Protein AF-K1RAE2-F1 (afdb_monomer)

Mean predicted aligned error: 3.93 Å

Sequence (98 aa):
MNATASLFSNAKANASREDIAMGLIWMVLQSIGSATILSSLESGIKDFVLIGNLTLLPQCREVFPAMEKLYGVRFRIPKYSEFCTAIGAALDYKRQAK

Solvent-accessible surface area (backbone atoms only — not comparable to full-atom values): 6041 Å² total; per-residue (Å²): 134,94,70,90,88,58,87,70,76,83,68,53,98,82,60,53,71,66,57,52,54,50,50,52,52,49,48,53,53,5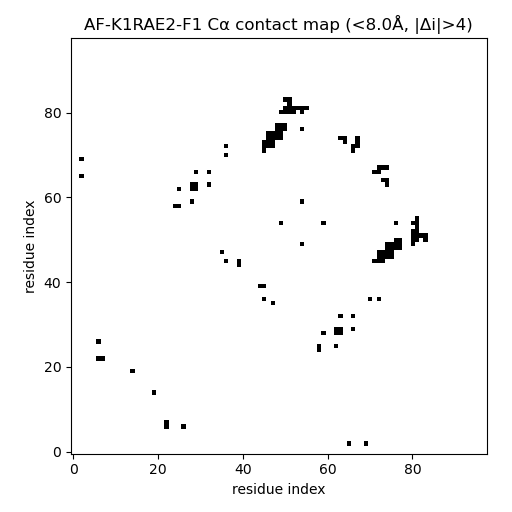2,50,53,53,50,52,56,54,61,73,29,60,96,66,81,62,45,77,42,80,50,59,34,66,74,65,71,43,74,62,52,76,55,54,49,59,54,48,22,69,73,71,74,38,42,80,40,72,56,88,65,25,58,44,48,67,60,54,49,53,55,52,51,53,59,58,72,77,104

Radius of gyration: 17.02 Å; Cα contacts (8 Å, |Δi|>4): 69; chains: 1; bounding box: 43×34×46 Å

Structure (mmCIF, N/CA/C/O backbone):
data_AF-K1RAE2-F1
#
_entry.id   AF-K1RAE2-F1
#
loop_
_atom_site.group_PDB
_atom_site.id
_atom_site.type_symbol
_atom_site.label_atom_id
_atom_site.label_alt_id
_atom_site.label_comp_id
_atom_site.label_asym_id
_atom_site.label_entity_id
_atom_site.label_seq_id
_atom_site.pdbx_PDB_ins_code
_atom_site.Cartn_x
_atom_site.Cartn_y
_atom_site.Cartn_z
_atom_site.occupancy
_atom_site.B_iso_or_equiv
_atom_site.auth_seq_id
_atom_site.auth_comp_id
_atom_site.auth_asym_id
_atom_site.auth_atom_id
_atom_site.pdbx_PDB_model_num
ATOM 1 N N . MET A 1 1 ? 9.087 -18.511 -8.053 1.00 54.50 1 MET A N 1
ATOM 2 C CA . MET A 1 1 ? 8.667 -17.313 -7.292 1.00 54.50 1 MET A CA 1
ATOM 3 C C . MET A 1 1 ? 9.289 -16.127 -8.013 1.00 54.50 1 MET A C 1
ATOM 5 O O . MET A 1 1 ? 10.495 -16.158 -8.193 1.00 54.50 1 MET A O 1
ATOM 9 N N . ASN A 1 2 ? 8.495 -15.169 -8.501 1.00 80.94 2 ASN A N 1
ATOM 10 C CA . ASN A 1 2 ? 9.002 -14.000 -9.232 1.00 80.94 2 ASN A CA 1
ATOM 11 C C . ASN A 1 2 ? 8.919 -12.788 -8.300 1.00 80.94 2 ASN A C 1
ATOM 13 O O . ASN A 1 2 ? 7.844 -12.217 -8.146 1.00 80.94 2 ASN A O 1
ATOM 17 N N . ALA A 1 3 ? 10.023 -12.457 -7.633 1.00 84.81 3 ALA A N 1
ATOM 18 C CA . ALA A 1 3 ? 10.133 -11.296 -6.753 1.00 84.81 3 ALA A CA 1
ATOM 19 C C . ALA A 1 3 ? 11.126 -10.290 -7.349 1.00 84.81 3 ALA A C 1
ATOM 21 O O . ALA A 1 3 ? 12.113 -10.683 -7.974 1.00 84.81 3 ALA A O 1
ATOM 22 N N . THR A 1 4 ? 10.868 -8.994 -7.167 1.00 88.94 4 THR A N 1
ATOM 23 C CA . THR A 1 4 ? 11.802 -7.946 -7.589 1.00 88.94 4 THR A CA 1
ATOM 24 C C . THR A 1 4 ? 13.048 -7.998 -6.710 1.00 88.94 4 THR A C 1
ATOM 26 O O . THR A 1 4 ? 12.971 -7.731 -5.518 1.00 88.94 4 THR A O 1
ATOM 29 N N . ALA A 1 5 ? 14.200 -8.324 -7.299 1.00 89.81 5 ALA A N 1
ATOM 30 C CA . ALA A 1 5 ? 15.479 -8.282 -6.588 1.00 89.81 5 ALA A CA 1
ATOM 31 C C . ALA A 1 5 ? 16.017 -6.848 -6.450 1.00 89.81 5 ALA A C 1
ATOM 33 O O . ALA A 1 5 ? 16.576 -6.487 -5.421 1.00 89.81 5 ALA A O 1
ATOM 34 N N . SER A 1 6 ? 15.846 -6.025 -7.490 1.00 90.81 6 SER A N 1
ATOM 35 C CA . SER A 1 6 ? 16.240 -4.616 -7.489 1.00 90.81 6 SER A CA 1
ATOM 36 C C . SER A 1 6 ? 15.387 -3.817 -8.477 1.00 90.81 6 SER A C 1
ATOM 38 O O . SER A 1 6 ? 15.226 -4.200 -9.642 1.00 90.81 6 SER A O 1
ATOM 40 N N . LEU A 1 7 ? 14.803 -2.718 -7.997 1.00 92.19 7 LEU A N 1
ATOM 41 C CA . LEU A 1 7 ? 13.994 -1.804 -8.800 1.00 92.19 7 LEU A CA 1
ATOM 42 C C . LEU A 1 7 ? 14.897 -1.077 -9.805 1.00 92.19 7 LEU A C 1
ATOM 44 O O . LEU A 1 7 ? 15.981 -0.627 -9.454 1.00 92.19 7 LEU A O 1
ATOM 48 N N . PHE A 1 8 ? 14.458 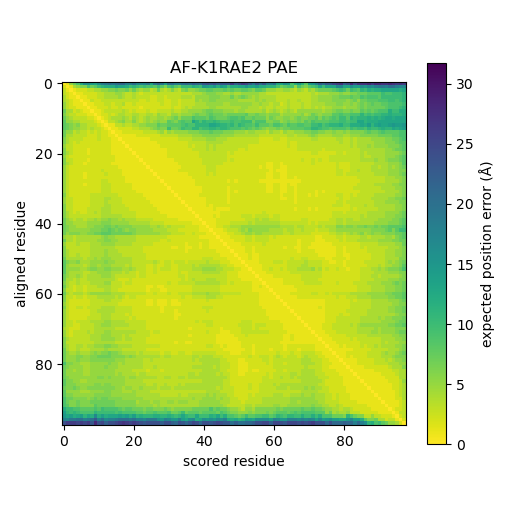-0.988 -11.063 1.00 93.06 8 PHE A N 1
ATOM 49 C CA . PHE A 1 8 ? 15.219 -0.403 -12.180 1.00 93.06 8 PHE A CA 1
ATOM 50 C C . PHE A 1 8 ? 16.555 -1.083 -12.534 1.00 93.06 8 PHE A C 1
ATOM 52 O O . PHE A 1 8 ? 17.254 -0.606 -13.422 1.00 93.06 8 PHE A O 1
ATOM 59 N N . SER A 1 9 ? 16.897 -2.240 -11.957 1.00 92.00 9 SER A N 1
ATOM 60 C CA . SER A 1 9 ? 18.171 -2.917 -12.266 1.00 92.00 9 SER A CA 1
ATOM 61 C C . SER A 1 9 ? 18.315 -3.379 -13.721 1.00 92.00 9 SER A C 1
ATOM 63 O O . SER A 1 9 ? 19.428 -3.640 -14.165 1.00 92.00 9 SER A O 1
ATOM 65 N N . ASN A 1 10 ? 17.204 -3.506 -14.451 1.00 90.50 10 ASN A N 1
ATOM 66 C CA . ASN A 1 10 ? 17.178 -3.829 -15.880 1.00 90.50 10 ASN A CA 1
ATOM 67 C C . ASN A 1 10 ? 16.669 -2.646 -16.729 1.00 90.50 10 ASN A C 1
ATOM 69 O O . ASN A 1 10 ? 16.195 -2.834 -17.849 1.00 90.50 10 ASN A O 1
ATOM 73 N N . ALA A 1 11 ? 16.704 -1.426 -16.186 1.00 90.31 11 ALA A N 1
ATOM 74 C CA . ALA A 1 11 ? 16.340 -0.234 -16.935 1.00 90.31 11 ALA A CA 1
ATOM 75 C C . ALA A 1 11 ? 17.394 0.025 -18.018 1.00 90.31 11 ALA A C 1
ATOM 77 O O . ALA A 1 11 ? 18.585 0.147 -17.736 1.00 90.31 11 ALA A O 1
ATOM 78 N N . LYS A 1 12 ? 16.949 0.095 -19.273 1.00 91.50 12 LYS A N 1
ATOM 79 C CA . LYS A 1 12 ? 17.801 0.400 -20.425 1.00 91.50 12 LYS A CA 1
ATOM 80 C C . LYS A 1 12 ? 17.622 1.858 -20.829 1.00 91.50 12 LYS A C 1
ATOM 82 O O . LYS A 1 12 ? 16.554 2.430 -20.630 1.00 91.50 12 LYS A O 1
ATOM 87 N N . ALA A 1 13 ? 18.637 2.435 -21.472 1.00 89.94 13 ALA A N 1
ATOM 88 C CA . ALA A 1 13 ? 18.582 3.814 -21.970 1.00 89.94 13 ALA A CA 1
ATOM 89 C C . ALA A 1 13 ? 17.442 4.058 -22.981 1.00 89.94 13 ALA A C 1
ATOM 91 O O . ALA A 1 13 ? 17.020 5.192 -23.169 1.00 89.94 13 ALA A O 1
ATOM 92 N N . ASN A 1 14 ? 16.938 2.998 -23.620 1.00 93.62 14 ASN A N 1
ATOM 93 C CA . ASN A 1 14 ? 15.835 3.038 -24.576 1.00 93.62 14 ASN A CA 1
ATOM 94 C C . ASN A 1 14 ? 14.489 2.565 -23.992 1.00 93.62 14 ASN A C 1
ATOM 96 O O . ASN A 1 14 ? 13.598 2.214 -24.764 1.00 93.62 14 ASN A O 1
ATOM 100 N N . ALA A 1 15 ? 14.344 2.500 -22.663 1.00 94.75 15 ALA A N 1
ATOM 101 C CA . ALA A 1 15 ? 13.069 2.163 -22.033 1.00 94.75 15 ALA A CA 1
ATOM 102 C C . ALA A 1 15 ? 11.977 3.165 -22.443 1.00 94.75 15 ALA A C 1
ATOM 104 O O . ALA A 1 15 ? 12.226 4.371 -22.529 1.00 94.75 15 ALA A O 1
ATOM 105 N N . SER A 1 16 ? 10.767 2.662 -22.696 1.00 96.31 16 SER A N 1
ATOM 106 C CA . SER A 1 16 ? 9.631 3.522 -23.022 1.00 96.31 16 SER A CA 1
ATOM 107 C C . SER A 1 16 ? 9.240 4.377 -21.811 1.00 96.31 16 SER A C 1
ATOM 109 O O . SER A 1 16 ? 9.548 4.047 -20.660 1.00 96.31 16 SER A O 1
ATOM 111 N N . ARG A 1 17 ? 8.546 5.496 -22.042 1.00 96.75 17 ARG A N 1
ATOM 112 C CA . ARG A 1 17 ? 8.090 6.353 -20.932 1.00 96.75 17 ARG A CA 1
ATOM 113 C C . ARG A 1 17 ? 7.063 5.628 -20.069 1.00 96.75 17 ARG A C 1
ATOM 115 O O . ARG A 1 17 ? 7.016 5.842 -18.863 1.00 96.75 17 ARG A O 1
ATOM 122 N N . GLU A 1 18 ? 6.270 4.773 -20.697 1.00 96.31 18 GLU A N 1
ATOM 123 C CA . GLU A 1 18 ? 5.257 3.931 -20.087 1.00 96.31 18 GLU A CA 1
ATOM 124 C C . GLU A 1 18 ? 5.908 2.921 -19.129 1.00 96.31 18 GLU A C 1
ATOM 126 O O . GLU A 1 18 ? 5.481 2.815 -17.978 1.00 96.31 18 GLU A O 1
ATOM 131 N N . ASP A 1 19 ? 7.004 2.274 -19.546 1.00 95.19 19 ASP A N 1
ATOM 132 C CA . ASP A 1 19 ? 7.778 1.361 -18.692 1.00 95.19 19 ASP A CA 1
ATOM 133 C C . ASP A 1 19 ? 8.424 2.092 -17.510 1.00 95.19 19 ASP A C 1
ATOM 135 O O . ASP A 1 19 ? 8.404 1.600 -16.380 1.00 95.19 19 ASP A O 1
ATOM 139 N N . ILE A 1 20 ? 8.974 3.289 -17.745 1.00 95.50 20 ILE A N 1
ATOM 140 C CA . ILE A 1 20 ? 9.583 4.107 -16.687 1.00 95.50 20 ILE A CA 1
ATOM 141 C C . ILE A 1 20 ? 8.522 4.532 -15.666 1.00 95.50 20 ILE A C 1
ATOM 143 O O . ILE A 1 20 ? 8.728 4.366 -14.463 1.00 95.50 20 ILE A O 1
ATOM 147 N N . ALA A 1 21 ? 7.377 5.047 -16.125 1.00 96.00 21 ALA A N 1
ATOM 148 C CA . ALA A 1 21 ? 6.277 5.460 -15.257 1.00 96.00 21 ALA A CA 1
ATOM 149 C C . ALA A 1 21 ? 5.761 4.286 -14.416 1.00 96.00 21 ALA A C 1
ATOM 151 O O . ALA A 1 21 ? 5.558 4.416 -13.208 1.00 96.00 21 ALA A O 1
ATOM 152 N N . MET A 1 22 ? 5.617 3.119 -15.040 1.00 95.12 22 MET A N 1
ATOM 153 C CA . MET A 1 22 ? 5.213 1.898 -14.363 1.00 95.12 22 MET A CA 1
ATOM 154 C C . MET A 1 22 ? 6.248 1.454 -13.317 1.00 95.12 22 MET A C 1
ATOM 156 O O . MET A 1 22 ? 5.886 1.134 -12.185 1.00 95.12 22 MET A O 1
ATOM 160 N N . GLY A 1 23 ? 7.541 1.519 -13.649 1.00 95.12 23 GLY A N 1
ATOM 161 C CA . GLY A 1 23 ? 8.633 1.266 -12.709 1.00 95.12 23 GLY A CA 1
ATOM 162 C C . GLY A 1 23 ? 8.613 2.204 -11.497 1.00 95.12 23 GLY A C 1
ATOM 163 O O . GLY A 1 23 ? 8.822 1.753 -10.371 1.00 95.12 23 GLY A O 1
ATOM 164 N N . LEU A 1 24 ? 8.300 3.490 -11.698 1.00 96.06 24 LEU A N 1
ATOM 165 C CA . LEU A 1 24 ? 8.196 4.472 -10.612 1.00 96.06 24 LEU A CA 1
ATOM 166 C C . LEU A 1 24 ? 7.023 4.153 -9.680 1.00 96.06 24 LEU A C 1
ATOM 168 O O . LEU A 1 24 ? 7.188 4.174 -8.460 1.00 96.06 24 LEU A O 1
ATOM 172 N N . ILE A 1 25 ? 5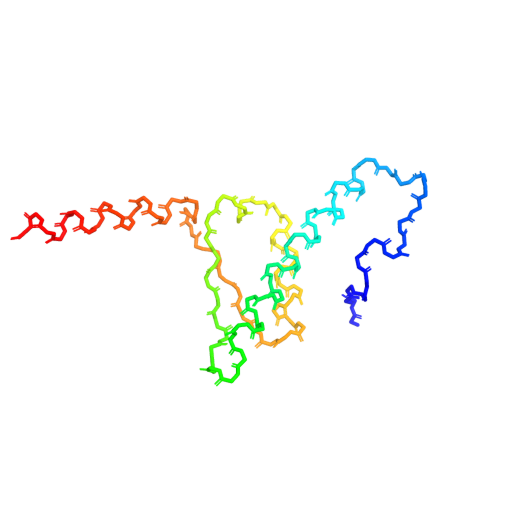.859 3.809 -10.239 1.00 96.12 25 ILE A N 1
ATOM 173 C CA . ILE A 1 25 ? 4.693 3.394 -9.448 1.00 96.12 25 ILE A CA 1
ATOM 174 C C . ILE A 1 25 ? 5.031 2.138 -8.635 1.00 96.12 25 ILE A C 1
ATOM 176 O O . ILE A 1 25 ? 4.786 2.105 -7.428 1.00 96.12 25 ILE A O 1
ATOM 180 N N . TRP A 1 26 ? 5.656 1.133 -9.259 1.00 95.62 26 TRP A N 1
ATOM 181 C CA . TRP A 1 26 ? 6.089 -0.081 -8.561 1.00 95.62 26 TRP A CA 1
ATOM 182 C C . TRP A 1 26 ? 7.068 0.218 -7.429 1.00 95.62 26 TRP A C 1
ATOM 184 O O . TRP A 1 26 ? 6.927 -0.342 -6.344 1.00 95.62 26 TRP A O 1
ATOM 194 N N . MET A 1 27 ? 8.033 1.110 -7.663 1.00 96.12 27 MET A N 1
ATOM 195 C CA . MET A 1 27 ? 9.009 1.518 -6.656 1.00 96.12 27 MET A CA 1
ATOM 196 C C . MET A 1 27 ? 8.330 2.145 -5.440 1.00 96.12 27 MET A C 1
ATOM 198 O O . MET A 1 27 ? 8.635 1.762 -4.311 1.00 96.12 27 MET A O 1
ATOM 202 N N . VAL A 1 28 ? 7.385 3.064 -5.649 1.00 97.00 28 VAL A N 1
ATOM 203 C CA . VAL A 1 28 ? 6.651 3.711 -4.553 1.00 97.00 28 VAL A CA 1
ATOM 204 C C . VAL A 1 28 ? 5.832 2.686 -3.768 1.00 97.00 28 VAL A C 1
ATOM 206 O O . VAL A 1 28 ? 5.951 2.615 -2.545 1.00 97.00 28 VAL A O 1
ATOM 209 N N . LEU A 1 29 ? 5.047 1.849 -4.453 1.00 96.75 29 LEU A N 1
ATOM 210 C CA . LEU A 1 29 ? 4.187 0.860 -3.796 1.00 96.75 29 LEU A CA 1
ATOM 211 C C . LEU A 1 29 ? 4.996 -0.198 -3.024 1.00 96.75 29 LEU A C 1
ATOM 213 O O . LEU A 1 29 ? 4.665 -0.487 -1.872 1.00 96.75 29 LEU A O 1
ATOM 217 N N . GLN A 1 30 ? 6.081 -0.727 -3.605 1.00 95.81 30 GLN A N 1
ATOM 218 C CA . GLN A 1 30 ? 6.953 -1.692 -2.921 1.00 95.81 30 GLN A CA 1
ATOM 219 C C . GLN A 1 30 ? 7.676 -1.067 -1.724 1.00 95.81 30 GLN A C 1
ATOM 221 O O . GLN A 1 30 ? 7.822 -1.723 -0.692 1.00 95.81 30 GLN A O 1
ATOM 226 N N . SER A 1 31 ? 8.087 0.200 -1.823 1.00 96.50 31 SER A N 1
ATOM 227 C CA . SER A 1 31 ? 8.719 0.910 -0.705 1.00 96.50 31 SER A CA 1
ATOM 228 C C . SER A 1 31 ? 7.745 1.084 0.464 1.00 96.50 31 SER A C 1
ATOM 230 O O . SER A 1 31 ? 8.098 0.782 1.603 1.00 96.50 31 SER A O 1
ATOM 232 N N . ILE A 1 32 ? 6.497 1.486 0.189 1.00 96.81 32 ILE A N 1
ATOM 233 C CA . ILE A 1 32 ? 5.443 1.625 1.208 1.00 96.81 32 ILE A CA 1
ATOM 234 C C . ILE A 1 32 ? 5.141 0.280 1.872 1.00 96.81 32 ILE A C 1
ATOM 236 O O . ILE A 1 32 ? 5.098 0.197 3.101 1.00 96.81 32 ILE A O 1
ATOM 240 N N . GLY A 1 33 ? 4.944 -0.775 1.075 1.00 95.94 33 GLY A N 1
ATOM 241 C CA . GLY A 1 33 ? 4.663 -2.109 1.601 1.00 95.94 33 GLY A CA 1
ATOM 242 C C . GLY A 1 33 ? 5.807 -2.633 2.471 1.00 95.94 33 GLY A C 1
ATOM 243 O O . GLY A 1 33 ? 5.563 -3.133 3.565 1.00 95.94 33 GLY A O 1
ATOM 244 N N . SER A 1 34 ? 7.056 -2.446 2.034 1.00 95.75 34 SER A N 1
ATOM 245 C CA . SER A 1 34 ? 8.236 -2.920 2.766 1.00 95.75 34 SER A CA 1
ATOM 246 C C . SER A 1 34 ? 8.412 -2.163 4.078 1.00 95.75 34 SER A C 1
ATOM 248 O O . SER A 1 34 ? 8.625 -2.786 5.113 1.00 95.75 34 SER A O 1
ATOM 250 N N . ALA A 1 35 ? 8.258 -0.835 4.061 1.00 97.19 35 ALA A N 1
ATOM 251 C CA . ALA A 1 35 ? 8.330 -0.012 5.267 1.00 97.19 35 ALA A CA 1
ATOM 252 C C . ALA A 1 35 ? 7.231 -0.373 6.280 1.00 97.19 35 ALA A C 1
ATOM 254 O O . ALA A 1 35 ? 7.485 -0.406 7.480 1.00 97.19 35 ALA A O 1
ATOM 255 N N . THR A 1 36 ? 6.027 -0.683 5.791 1.00 96.38 36 THR A N 1
ATOM 256 C CA . THR A 1 36 ? 4.876 -1.078 6.618 1.00 96.38 36 THR A CA 1
ATOM 257 C C . THR A 1 36 ? 5.078 -2.446 7.274 1.00 96.38 36 THR A C 1
ATOM 259 O O . THR A 1 36 ? 4.765 -2.623 8.445 1.00 96.38 36 THR A O 1
ATOM 262 N N . ILE A 1 37 ? 5.623 -3.418 6.540 1.00 96.31 37 ILE A N 1
ATOM 263 C CA . ILE A 1 37 ? 5.957 -4.740 7.094 1.00 96.31 37 ILE A CA 1
ATOM 264 C C . ILE A 1 37 ? 7.101 -4.615 8.101 1.00 96.31 37 ILE A C 1
ATOM 266 O O . ILE A 1 37 ? 7.059 -5.213 9.173 1.00 96.31 37 ILE A O 1
ATOM 270 N N . LEU A 1 38 ? 8.114 -3.811 7.771 1.00 96.50 38 LEU A N 1
ATOM 271 C CA . LEU A 1 38 ? 9.255 -3.574 8.647 1.00 96.50 38 LEU A CA 1
ATOM 272 C C . LEU A 1 38 ? 8.826 -2.932 9.973 1.00 96.50 38 LEU A C 1
ATOM 274 O O . LEU A 1 38 ? 9.320 -3.326 11.025 1.00 96.50 38 LEU A O 1
ATOM 278 N N . SER A 1 39 ? 7.890 -1.979 9.940 1.00 96.81 39 SER A N 1
ATOM 279 C CA . SER A 1 39 ? 7.410 -1.305 11.152 1.00 96.81 39 SER A CA 1
ATOM 280 C C . SER A 1 39 ? 6.596 -2.208 12.081 1.00 96.81 39 SER A C 1
ATOM 282 O O . SER A 1 39 ? 6.404 -1.853 13.242 1.00 96.81 39 SER A O 1
ATOM 284 N N . SER A 1 40 ? 6.131 -3.365 11.601 1.00 96.25 40 SER A N 1
ATOM 285 C CA . SER A 1 40 ? 5.339 -4.314 12.384 1.00 96.25 40 SER A CA 1
ATOM 286 C C . SER A 1 40 ? 6.114 -5.552 12.832 1.00 96.25 40 SER A C 1
ATOM 288 O O . SER A 1 40 ? 5.523 -6.433 13.471 1.00 96.25 40 SER A O 1
ATOM 290 N N . LEU A 1 41 ? 7.412 -5.648 12.528 1.00 95.19 41 LEU A N 1
ATOM 291 C CA . LEU A 1 41 ? 8.237 -6.752 13.017 1.00 95.19 41 LEU A CA 1
ATOM 292 C C . LEU A 1 41 ? 8.165 -6.834 14.546 1.00 95.19 41 LEU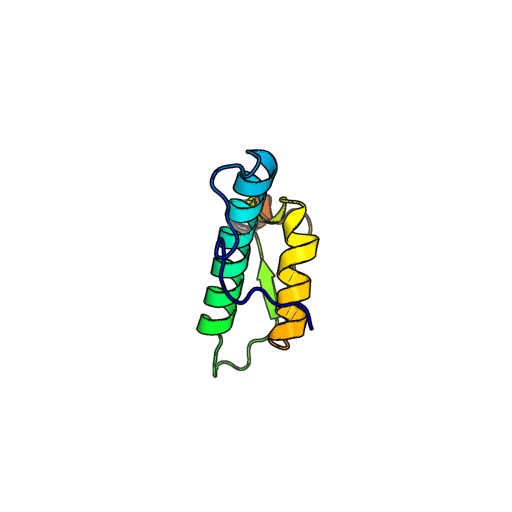 A C 1
ATOM 294 O O . LEU A 1 41 ? 8.083 -5.819 15.233 1.00 95.19 41 LEU A O 1
ATOM 298 N N . GLU A 1 42 ? 8.129 -8.060 15.066 1.00 94.75 42 GLU A N 1
ATOM 299 C CA . GLU A 1 42 ? 7.983 -8.364 16.500 1.00 94.75 42 GLU A CA 1
ATOM 300 C C . GLU A 1 42 ? 6.696 -7.846 17.181 1.00 94.75 42 GLU A C 1
ATOM 302 O O . GLU A 1 42 ? 6.492 -8.079 18.369 1.00 94.75 42 GLU A O 1
ATOM 307 N N . SER A 1 43 ? 5.770 -7.208 16.453 1.00 96.25 43 SER A N 1
ATOM 308 C CA . SER A 1 43 ? 4.486 -6.743 17.015 1.00 96.25 43 SER A CA 1
ATOM 309 C C . SER A 1 43 ? 3.367 -7.792 16.965 1.00 96.25 43 SER A C 1
ATOM 311 O O . SER A 1 43 ? 2.316 -7.617 17.577 1.00 96.25 43 SER A O 1
ATOM 313 N N . GLY A 1 44 ? 3.548 -8.860 16.179 1.00 95.31 44 GLY A N 1
ATOM 314 C CA . GLY A 1 44 ? 2.498 -9.834 15.859 1.00 95.31 44 GLY A CA 1
ATOM 315 C C . GLY A 1 44 ? 1.446 -9.336 14.853 1.00 95.31 44 GLY A C 1
ATOM 316 O O . GLY A 1 44 ? 0.611 -10.126 14.410 1.00 95.31 44 GLY A O 1
ATOM 317 N N . ILE A 1 45 ? 1.492 -8.062 14.445 1.00 97.19 45 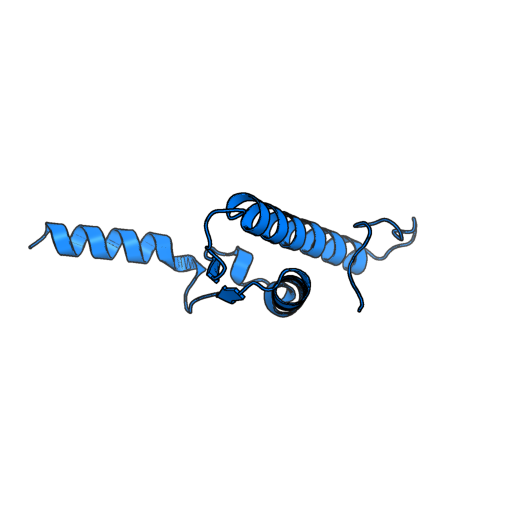ILE A N 1
ATOM 318 C CA . ILE A 1 45 ? 0.568 -7.482 13.464 1.00 97.19 45 ILE A CA 1
ATOM 319 C C . ILE A 1 45 ? 0.917 -7.987 12.061 1.00 97.19 45 ILE A C 1
ATOM 321 O O . ILE A 1 45 ? 2.048 -7.841 11.594 1.00 97.19 45 ILE A O 1
ATOM 325 N N . LYS A 1 46 ? -0.086 -8.558 11.384 1.00 97.00 46 LYS A N 1
ATOM 326 C CA . LYS A 1 46 ? 0.017 -9.070 10.006 1.00 97.00 46 LYS A CA 1
ATOM 327 C C . LYS A 1 46 ? -1.065 -8.551 9.061 1.00 97.00 46 LYS A C 1
ATOM 329 O O . LYS A 1 46 ? -0.948 -8.766 7.860 1.00 97.00 46 LYS A O 1
ATOM 334 N N . ASP A 1 47 ? -2.100 -7.891 9.575 1.00 97.69 47 ASP A N 1
ATOM 335 C CA . ASP A 1 47 ? -3.155 -7.265 8.778 1.00 97.69 47 ASP A CA 1
ATOM 336 C C . ASP A 1 47 ? -2.927 -5.748 8.733 1.00 97.69 47 ASP A C 1
ATOM 338 O O . ASP A 1 47 ? -2.966 -5.070 9.758 1.00 97.69 47 ASP A O 1
ATOM 342 N N . PHE A 1 48 ? -2.739 -5.208 7.533 1.00 97.31 48 PHE A N 1
ATOM 343 C CA . PHE A 1 48 ? -2.511 -3.792 7.276 1.00 97.31 48 PHE A CA 1
ATOM 344 C C . PHE A 1 48 ? -3.677 -3.204 6.497 1.00 97.31 48 PHE A C 1
ATOM 346 O O . PHE A 1 48 ? -4.077 -3.740 5.463 1.00 97.31 48 PHE A O 1
ATOM 353 N N . VAL A 1 49 ? -4.206 -2.074 6.956 1.00 96.31 49 VAL A N 1
ATOM 354 C CA . VAL A 1 49 ? -5.243 -1.335 6.232 1.00 96.31 49 VAL A CA 1
ATOM 355 C C . VAL A 1 49 ? -4.587 -0.183 5.485 1.00 96.31 49 VAL A C 1
ATOM 357 O O . VAL A 1 49 ? -4.019 0.718 6.095 1.00 96.31 49 VAL A O 1
ATOM 360 N N . LEU A 1 50 ? -4.669 -0.215 4.159 1.00 95.50 50 LEU A N 1
ATOM 361 C CA . LEU A 1 50 ? -4.156 0.830 3.286 1.00 95.50 50 LEU A CA 1
ATOM 362 C C . LEU A 1 50 ? -5.292 1.801 2.952 1.00 95.50 50 LEU A C 1
ATOM 364 O O . LEU A 1 50 ? -6.338 1.384 2.454 1.00 95.50 50 LEU A O 1
ATOM 368 N N . ILE A 1 51 ? -5.081 3.093 3.209 1.00 95.94 51 ILE A N 1
ATOM 369 C CA . ILE A 1 51 ? -6.040 4.172 2.925 1.00 95.94 51 ILE A CA 1
ATOM 370 C C . ILE A 1 51 ? -5.396 5.293 2.095 1.00 95.94 51 ILE A C 1
ATOM 372 O O . ILE A 1 51 ? -4.189 5.290 1.859 1.00 95.94 51 ILE A O 1
ATOM 376 N N . GLY A 1 52 ? -6.196 6.271 1.672 1.00 95.06 52 GLY A N 1
ATOM 377 C CA . GLY A 1 52 ? -5.746 7.429 0.899 1.00 95.06 52 GLY A CA 1
ATOM 378 C C . GLY A 1 52 ? -5.789 7.216 -0.617 1.00 95.06 52 GLY A C 1
ATOM 379 O O . GLY A 1 52 ? -5.898 6.093 -1.107 1.00 95.06 52 GLY A O 1
ATOM 380 N N . ASN A 1 53 ? -5.685 8.313 -1.375 1.00 94.75 53 ASN A N 1
ATOM 381 C CA . ASN A 1 53 ? -5.864 8.331 -2.837 1.00 94.75 53 ASN A CA 1
ATOM 382 C C . ASN A 1 53 ? -4.941 7.374 -3.605 1.00 94.75 53 ASN A C 1
ATOM 384 O O . ASN A 1 53 ? -5.321 6.874 -4.659 1.00 94.75 53 ASN A O 1
ATOM 388 N N . LEU A 1 54 ? -3.744 7.086 -3.084 1.00 92.50 54 LEU A N 1
ATOM 389 C CA . LEU A 1 54 ? -2.802 6.169 -3.734 1.00 92.50 54 LEU A CA 1
ATOM 390 C C . LEU A 1 54 ? -3.396 4.763 -3.913 1.00 92.50 54 LEU A C 1
ATOM 392 O O . LEU A 1 54 ? -3.100 4.086 -4.893 1.00 92.50 54 LEU A O 1
ATOM 396 N N . THR A 1 55 ? -4.281 4.349 -3.003 1.00 94.31 55 THR A N 1
ATOM 397 C CA . THR A 1 55 ? -4.946 3.038 -3.056 1.00 94.31 55 THR A CA 1
ATOM 398 C C . THR A 1 55 ? -5.897 2.875 -4.245 1.00 94.31 55 THR A C 1
ATOM 400 O O . THR A 1 55 ? -6.310 1.755 -4.540 1.00 94.31 55 THR A O 1
ATOM 403 N N . LEU A 1 56 ? -6.214 3.966 -4.954 1.00 95.31 56 LEU A N 1
ATOM 404 C CA . LEU A 1 56 ? -7.014 3.952 -6.180 1.00 95.31 56 LEU A CA 1
ATOM 405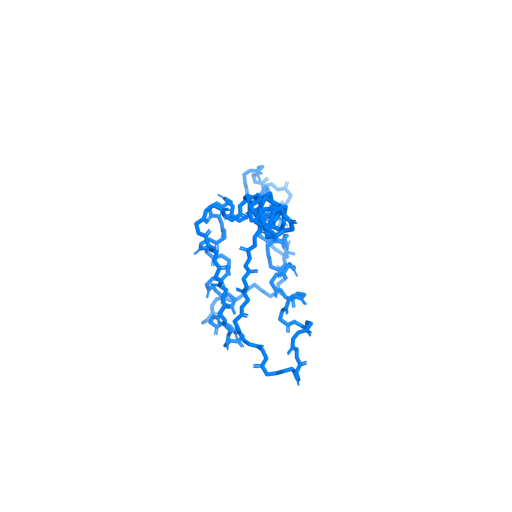 C C . LEU A 1 56 ? -6.204 3.535 -7.415 1.00 95.31 56 LEU A C 1
ATOM 407 O O . LEU A 1 56 ? -6.792 3.218 -8.450 1.00 95.31 56 LEU A O 1
ATOM 411 N N . LEU A 1 57 ? -4.868 3.519 -7.327 1.00 96.00 57 LEU A N 1
ATOM 412 C CA . LEU A 1 57 ? -4.022 3.077 -8.430 1.00 96.00 57 LEU A CA 1
ATOM 413 C C . LEU A 1 57 ? -4.264 1.589 -8.730 1.00 96.00 57 LEU A C 1
ATOM 415 O O . LEU A 1 57 ? -4.180 0.763 -7.813 1.00 96.00 57 LEU A O 1
ATOM 419 N N . PRO A 1 58 ? -4.502 1.204 -9.999 1.00 94.94 58 PRO A N 1
ATOM 420 C CA . PRO A 1 58 ? -4.783 -0.186 -10.358 1.00 94.94 58 PRO A CA 1
ATOM 421 C C . PRO A 1 58 ? -3.628 -1.132 -10.002 1.00 94.94 58 PRO A C 1
ATOM 423 O O . PRO A 1 58 ? -3.878 -2.276 -9.624 1.00 94.94 58 PRO A O 1
ATOM 426 N N . GLN A 1 59 ? -2.386 -0.638 -10.016 1.00 95.88 59 GLN A N 1
ATOM 427 C CA . GLN A 1 59 ? -1.175 -1.388 -9.670 1.00 95.88 59 GLN A CA 1
ATOM 428 C C . GLN A 1 59 ? -1.201 -1.925 -8.234 1.00 95.88 59 GLN A C 1
ATOM 430 O O . GLN A 1 59 ? -0.578 -2.947 -7.953 1.00 95.88 59 GLN A O 1
ATOM 435 N N . CYS A 1 60 ? -1.969 -1.313 -7.324 1.00 95.75 60 CYS A N 1
ATOM 436 C CA . CYS A 1 60 ? -2.151 -1.833 -5.967 1.00 95.75 60 CYS A CA 1
ATOM 437 C C . CYS A 1 60 ? -2.675 -3.280 -5.964 1.00 95.75 60 CYS A C 1
ATOM 439 O O . CYS A 1 60 ? -2.341 -4.047 -5.063 1.00 95.75 60 CYS A O 1
ATOM 441 N N . ARG A 1 61 ? -3.456 -3.670 -6.985 1.00 92.75 61 ARG A N 1
ATOM 442 C CA . ARG A 1 61 ? -4.009 -5.028 -7.145 1.00 92.75 61 ARG A CA 1
ATOM 443 C C . ARG A 1 61 ? -2.974 -6.067 -7.570 1.00 92.75 61 ARG A C 1
ATOM 445 O O . ARG A 1 61 ? -3.263 -7.255 -7.505 1.00 92.75 61 ARG A 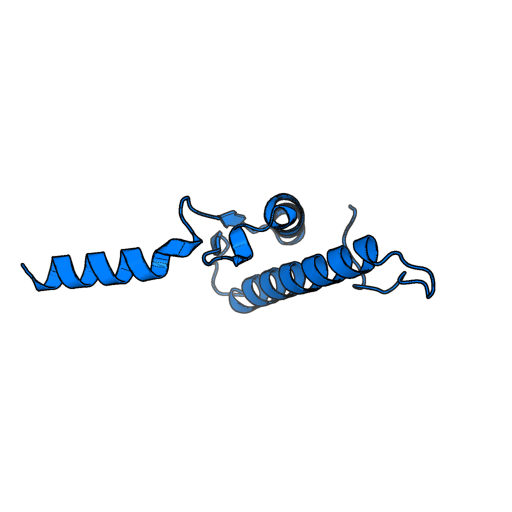O 1
ATOM 452 N N . GLU A 1 62 ? -1.793 -5.633 -7.988 1.00 93.88 62 GLU A N 1
ATOM 453 C CA . GLU A 1 62 ? -0.695 -6.512 -8.387 1.00 93.88 62 GLU A CA 1
ATOM 454 C C . GLU A 1 62 ? 0.425 -6.489 -7.347 1.00 93.88 62 GLU A C 1
ATOM 456 O O . GLU A 1 62 ? 0.867 -7.543 -6.888 1.00 93.88 62 GLU A O 1
ATOM 461 N N . VAL A 1 63 ? 0.851 -5.290 -6.923 1.00 95.38 63 VAL A N 1
ATOM 462 C CA . VAL A 1 63 ? 1.993 -5.127 -6.012 1.00 95.38 63 VAL A CA 1
ATOM 463 C C . VAL A 1 63 ? 1.699 -5.718 -4.639 1.00 95.38 63 VAL A C 1
ATOM 465 O O . VAL A 1 63 ? 2.464 -6.551 -4.157 1.00 95.38 63 VAL A O 1
ATOM 468 N N . PHE A 1 64 ? 0.595 -5.318 -4.003 1.00 95.81 64 PHE A N 1
ATOM 469 C CA . PHE A 1 64 ? 0.342 -5.722 -2.622 1.00 95.81 64 PHE A CA 1
ATOM 470 C C . PHE A 1 64 ? 0.076 -7.223 -2.481 1.00 95.81 64 PHE A C 1
ATOM 472 O O . PHE A 1 64 ? 0.723 -7.814 -1.622 1.00 95.81 64 PHE A O 1
ATOM 479 N N . PRO A 1 65 ? -0.729 -7.892 -3.333 1.00 95.44 65 PRO A N 1
ATOM 480 C CA . PRO A 1 65 ? -0.886 -9.349 -3.254 1.00 95.44 65 PRO A CA 1
ATOM 481 C C . PRO A 1 65 ? 0.420 -10.130 -3.456 1.00 95.44 65 PRO A C 1
ATOM 483 O O . PRO A 1 65 ? 0.634 -11.169 -2.827 1.00 95.44 65 PRO A O 1
ATOM 486 N N . ALA A 1 66 ? 1.333 -9.633 -4.299 1.00 94.38 66 ALA A N 1
ATOM 487 C CA . ALA A 1 66 ? 2.657 -10.237 -4.432 1.00 94.38 66 ALA A CA 1
ATOM 488 C C . ALA A 1 66 ? 3.460 -10.126 -3.122 1.00 94.38 66 ALA A C 1
ATOM 490 O O . ALA A 1 66 ? 4.099 -11.095 -2.705 1.00 94.38 66 ALA A O 1
ATOM 491 N N . MET A 1 67 ? 3.382 -8.977 -2.445 1.00 95.19 67 MET A N 1
ATOM 492 C CA . MET A 1 67 ? 4.026 -8.758 -1.148 1.00 95.19 67 MET A CA 1
ATOM 493 C C . MET A 1 67 ? 3.369 -9.557 -0.014 1.00 95.19 67 MET A C 1
ATOM 495 O O . MET A 1 67 ? 4.090 -10.115 0.810 1.00 95.19 67 MET A O 1
ATOM 499 N N . GLU A 1 68 ? 2.035 -9.686 0.011 1.00 95.69 68 GLU A N 1
ATOM 500 C CA . GLU A 1 68 ? 1.307 -10.552 0.956 1.00 95.69 68 GLU A CA 1
ATOM 501 C C . GLU A 1 68 ? 1.867 -11.973 0.927 1.00 95.69 68 GLU A C 1
ATOM 503 O O . GLU A 1 68 ? 2.222 -12.538 1.962 1.00 95.69 68 GLU A O 1
ATOM 508 N N . LYS A 1 69 ? 2.004 -12.530 -0.283 1.00 94.62 69 LYS A N 1
ATOM 509 C CA . LYS A 1 69 ? 2.530 -13.878 -0.493 1.00 94.62 69 LYS A CA 1
ATOM 510 C C . LYS A 1 69 ? 4.001 -14.000 -0.100 1.00 94.62 69 LYS A C 1
ATOM 512 O O . LYS A 1 69 ? 4.391 -15.042 0.420 1.00 94.62 69 LYS A O 1
ATOM 517 N N . LEU A 1 70 ? 4.810 -12.976 -0.376 1.00 94.12 70 LEU A N 1
ATOM 518 C CA . LEU A 1 70 ? 6.245 -12.991 -0.089 1.00 94.12 70 LEU A CA 1
ATOM 519 C C . LEU A 1 70 ? 6.536 -12.933 1.416 1.00 94.12 70 LEU A C 1
ATOM 521 O O . LEU A 1 70 ? 7.409 -13.654 1.890 1.00 94.12 70 LEU A O 1
ATOM 525 N N . TYR A 1 71 ? 5.799 -12.104 2.157 1.00 93.75 71 TYR A N 1
ATOM 526 C CA . TYR A 1 71 ? 6.066 -11.834 3.573 1.00 93.75 71 TYR A CA 1
ATOM 527 C C . TYR A 1 71 ? 5.089 -12.518 4.541 1.00 93.75 71 TYR A C 1
ATOM 529 O O . TYR A 1 71 ? 5.273 -12.440 5.753 1.00 93.75 71 TYR A O 1
ATOM 537 N N . GLY A 1 72 ? 4.057 -13.203 4.040 1.00 95.06 72 GLY A N 1
ATOM 538 C CA . GLY A 1 7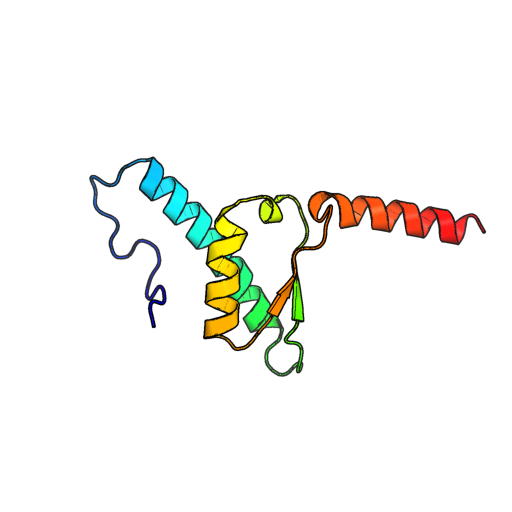2 ? 3.063 -13.880 4.880 1.00 95.06 72 GLY A CA 1
ATOM 539 C C . GLY A 1 72 ? 2.189 -12.905 5.676 1.00 95.06 72 GLY A C 1
ATOM 540 O O . GLY A 1 72 ? 1.884 -13.157 6.844 1.00 95.06 72 GLY A O 1
ATOM 541 N N . VAL A 1 73 ? 1.817 -11.790 5.045 1.00 96.69 73 VAL A N 1
ATOM 542 C CA . VAL A 1 73 ? 0.997 -10.707 5.615 1.00 96.69 73 VAL A CA 1
ATOM 543 C C . VAL A 1 73 ? -0.259 -10.476 4.775 1.00 96.69 73 VAL A C 1
ATOM 545 O O . VAL A 1 73 ? -0.423 -11.093 3.725 1.00 96.69 73 VAL A O 1
ATOM 548 N N . ARG A 1 74 ? -1.144 -9.580 5.220 1.00 97.69 74 ARG A N 1
ATOM 549 C CA . ARG A 1 74 ? -2.380 -9.221 4.525 1.00 97.69 74 ARG A CA 1
ATOM 550 C C . ARG A 1 74 ? -2.553 -7.708 4.434 1.00 97.69 74 ARG A C 1
ATOM 552 O O . ARG A 1 74 ? -2.603 -7.028 5.450 1.00 97.69 74 ARG A O 1
ATOM 559 N N . PHE A 1 75 ? -2.717 -7.183 3.230 1.00 97.25 75 PHE A N 1
ATOM 560 C CA . PHE A 1 75 ? -3.083 -5.804 2.944 1.00 97.25 75 PHE A CA 1
ATOM 561 C C . PHE A 1 75 ? -4.577 -5.717 2.608 1.00 97.25 75 PHE A C 1
ATOM 563 O O . PHE A 1 75 ? -5.129 -6.499 1.837 1.00 97.25 75 PHE A O 1
ATOM 570 N N . ARG A 1 76 ? -5.268 -4.734 3.182 1.00 96.19 76 ARG A N 1
ATOM 571 C CA . ARG A 1 76 ? -6.695 -4.487 2.963 1.00 96.19 76 ARG A CA 1
ATOM 572 C C . ARG A 1 76 ? -6.897 -3.056 2.509 1.00 96.19 76 ARG A C 1
ATOM 574 O O . ARG A 1 76 ? -6.519 -2.131 3.217 1.00 96.19 76 ARG A O 1
ATOM 581 N N . ILE A 1 77 ? -7.548 -2.880 1.366 1.00 95.94 77 ILE A N 1
ATOM 582 C CA . ILE A 1 77 ? -7.997 -1.570 0.890 1.00 95.94 77 ILE A CA 1
ATOM 583 C C . ILE A 1 77 ? -9.519 -1.518 1.089 1.00 95.94 77 ILE A C 1
ATOM 585 O O . ILE A 1 77 ? -10.236 -2.280 0.432 1.00 95.94 77 ILE A O 1
ATOM 589 N N . PRO A 1 78 ? -10.035 -0.704 2.025 1.00 94.88 78 PRO A N 1
ATOM 590 C CA . PRO A 1 78 ? -11.468 -0.576 2.246 1.00 94.88 78 PRO A CA 1
ATOM 591 C C . PRO A 1 78 ? -12.138 0.186 1.096 1.00 94.88 78 PRO A C 1
ATOM 593 O O . PRO A 1 78 ? -11.499 0.925 0.350 1.00 94.88 78 PRO A O 1
ATOM 596 N N . LYS A 1 79 ? -13.460 0.040 0.967 1.00 93.44 79 LYS A N 1
ATOM 597 C CA . LYS A 1 79 ? -14.252 0.882 0.062 1.00 93.44 79 LYS A CA 1
ATOM 598 C C . LYS A 1 79 ? -14.170 2.339 0.531 1.00 93.44 79 LYS A C 1
ATOM 600 O O . LYS A 1 79 ? -14.284 2.575 1.732 1.00 93.44 79 LYS A O 1
ATOM 605 N N . TYR A 1 80 ? -14.048 3.284 -0.404 1.00 94.50 80 TYR A N 1
ATOM 606 C CA . TYR A 1 80 ? -13.916 4.717 -0.099 1.00 94.50 80 TYR A CA 1
ATOM 607 C C . TYR A 1 80 ? -12.662 5.032 0.741 1.00 94.50 80 TYR A C 1
ATOM 609 O O . TYR A 1 80 ? -12.690 5.897 1.619 1.00 94.50 80 TYR A O 1
ATOM 617 N N . SER A 1 81 ? -11.576 4.289 0.508 1.00 95.75 81 SER A N 1
ATOM 618 C CA . SER A 1 81 ? -10.298 4.394 1.219 1.00 95.75 81 SER A CA 1
ATOM 619 C C . SER A 1 81 ? -9.703 5.801 1.187 1.00 95.75 81 SER A C 1
ATOM 621 O O . SER A 1 81 ? -9.048 6.227 2.137 1.00 95.75 81 SER A O 1
ATOM 623 N N . GLU A 1 82 ? -9.948 6.553 0.123 1.00 96.25 82 GLU A N 1
ATOM 624 C CA . GLU A 1 82 ? -9.546 7.942 -0.041 1.00 96.25 82 GLU A CA 1
ATOM 625 C C . GLU A 1 82 ? -10.254 8.910 0.918 1.00 96.25 82 GLU A C 1
ATOM 627 O O . GLU A 1 82 ? -9.709 9.960 1.254 1.00 96.25 82 GLU A O 1
ATOM 632 N N . PHE A 1 83 ? -11.434 8.535 1.417 1.00 96.44 83 PHE A N 1
ATOM 633 C CA . PHE A 1 83 ? -12.266 9.379 2.273 1.00 96.44 83 PHE A CA 1
ATOM 634 C C . PHE A 1 83 ? -12.203 8.998 3.755 1.00 96.44 83 PHE A C 1
ATOM 636 O O . PHE A 1 83 ? -12.843 9.663 4.571 1.00 96.44 83 PHE A O 1
ATOM 643 N N . CYS A 1 84 ? -11.436 7.969 4.141 1.00 95.12 84 CYS A N 1
ATOM 644 C CA . CYS A 1 84 ? -11.399 7.473 5.522 1.00 95.12 84 CYS A CA 1
ATOM 645 C C . CYS A 1 84 ? -11.109 8.572 6.560 1.00 95.12 84 CYS A C 1
ATOM 647 O O . CYS A 1 84 ? -11.756 8.596 7.605 1.00 95.12 84 CYS A O 1
ATOM 649 N N . THR A 1 85 ? -10.210 9.517 6.262 1.00 93.94 85 THR A N 1
ATOM 650 C CA . THR A 1 85 ? -9.898 10.644 7.159 1.00 93.94 85 THR A CA 1
ATOM 651 C C . THR A 1 85 ? -11.097 11.574 7.354 1.00 93.94 85 THR A C 1
ATOM 653 O O . THR A 1 85 ? -11.439 11.914 8.485 1.00 93.94 85 THR A O 1
ATOM 656 N N . ALA A 1 86 ? -11.772 11.954 6.265 1.00 95.94 86 ALA A N 1
ATOM 657 C CA . ALA A 1 86 ? -12.937 12.837 6.320 1.00 95.94 86 ALA A CA 1
ATOM 658 C C . ALA A 1 86 ? -14.125 12.165 7.028 1.00 95.94 86 ALA A C 1
ATOM 660 O O . ALA A 1 86 ? -14.787 12.782 7.860 1.00 95.94 86 ALA A O 1
ATOM 661 N N . ILE A 1 87 ? -14.353 10.876 6.750 1.00 94.69 87 ILE A N 1
ATOM 662 C CA . ILE A 1 87 ? -15.364 10.064 7.439 1.00 94.69 87 ILE A CA 1
ATOM 663 C C . ILE A 1 87 ? -15.058 10.003 8.941 1.00 94.69 87 ILE A C 1
ATOM 665 O O . ILE A 1 87 ? -15.961 10.188 9.755 1.00 94.69 87 ILE A O 1
ATOM 669 N N . GLY A 1 88 ? -13.792 9.790 9.314 1.00 94.06 88 GLY A N 1
ATOM 670 C CA . GLY A 1 88 ? -13.348 9.786 10.708 1.00 94.06 88 GLY A CA 1
ATOM 671 C C . GLY A 1 88 ? -13.648 11.103 11.426 1.00 94.06 88 GLY A C 1
ATOM 672 O O . GLY A 1 88 ? -14.258 11.086 12.494 1.00 94.06 88 GLY A O 1
ATOM 673 N N . ALA A 1 89 ? -13.307 12.237 10.808 1.00 96.62 89 ALA A N 1
ATOM 674 C CA . ALA A 1 89 ? -13.584 13.564 11.361 1.00 96.62 89 ALA A CA 1
ATOM 675 C C . ALA A 1 89 ? -15.092 13.821 11.552 1.00 96.62 89 ALA A C 1
ATOM 677 O O . ALA A 1 89 ? -15.519 14.313 12.597 1.00 96.62 89 ALA A O 1
ATOM 678 N N . ALA A 1 90 ? -15.924 13.436 10.579 1.00 96.94 90 ALA A N 1
ATOM 679 C CA . ALA A 1 90 ? -17.376 13.587 10.681 1.00 96.94 90 ALA A CA 1
ATOM 680 C C . ALA A 1 90 ? -17.987 12.711 11.794 1.00 96.94 90 ALA A C 1
ATOM 682 O O . ALA A 1 90 ? -18.917 13.133 12.486 1.00 96.94 90 ALA A O 1
ATOM 683 N N . LEU A 1 91 ? -17.471 11.490 11.978 1.00 96.56 91 LEU A N 1
ATOM 684 C CA . LEU A 1 91 ? -17.908 10.592 13.050 1.00 96.56 91 LEU A CA 1
ATOM 685 C C . LEU A 1 91 ? -17.544 11.129 14.436 1.00 96.56 91 LEU A C 1
ATOM 687 O O . LEU A 1 91 ? -18.358 11.004 15.349 1.00 96.56 91 LEU A O 1
ATOM 691 N N . ASP A 1 92 ? -16.356 11.713 14.587 1.00 97.31 92 ASP A N 1
ATOM 692 C CA . ASP A 1 92 ? -15.910 12.327 15.838 1.00 97.31 92 ASP A CA 1
ATOM 693 C C . ASP A 1 92 ? -16.803 13.515 16.226 1.00 97.31 92 ASP A C 1
ATOM 695 O O . ASP A 1 92 ? -17.394 13.516 17.307 1.00 97.31 92 ASP A O 1
ATOM 699 N N . TYR A 1 93 ? -17.046 14.440 15.290 1.00 97.19 93 TYR A N 1
ATOM 700 C CA . TYR A 1 93 ? -17.976 15.555 15.500 1.00 97.19 93 TYR A CA 1
ATOM 701 C C . TYR A 1 93 ? -19.371 15.077 15.934 1.00 97.19 93 TYR A C 1
ATOM 703 O O . TYR A 1 93 ? -19.933 15.561 16.915 1.00 97.19 93 TYR A O 1
ATOM 711 N N . LYS A 1 94 ? -19.924 14.064 15.251 1.00 96.56 94 LYS A N 1
ATOM 712 C CA . LYS A 1 94 ? -21.244 13.503 15.582 1.00 96.56 94 LYS A CA 1
ATOM 713 C C . LYS A 1 94 ? -21.291 12.855 16.972 1.00 96.56 94 LYS A C 1
ATOM 715 O O . LYS A 1 94 ? -22.365 12.800 17.568 1.00 96.56 94 LYS A O 1
ATOM 720 N N . ARG A 1 95 ? -20.173 12.315 17.470 1.00 95.25 95 ARG A N 1
ATOM 721 C CA . ARG A 1 95 ? -20.088 11.736 18.821 1.00 95.25 95 ARG A CA 1
ATOM 722 C C . ARG A 1 95 ? -20.043 12.812 19.899 1.00 95.25 95 ARG A C 1
ATOM 724 O O . ARG A 1 95 ? -20.656 12.601 20.932 1.00 95.25 95 ARG A O 1
ATOM 731 N N . GLN A 1 96 ? -19.353 13.922 19.648 1.00 91.81 96 GLN A N 1
ATOM 732 C CA . GLN A 1 96 ? -19.244 15.048 20.585 1.00 91.81 96 GLN A CA 1
ATOM 733 C C . GLN A 1 96 ? -20.501 15.927 20.618 1.00 91.81 96 GLN A C 1
ATOM 735 O O . GLN A 1 96 ? -20.762 16.594 21.610 1.00 91.81 96 GLN A O 1
ATOM 740 N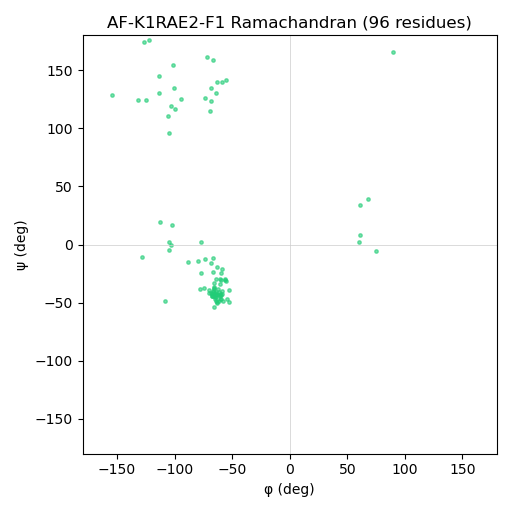 N . ALA A 1 97 ? -21.287 15.933 19.538 1.00 80.50 97 ALA A N 1
ATOM 741 C CA . ALA A 1 97 ? -22.574 16.628 19.470 1.00 80.50 97 ALA A CA 1
ATOM 742 C C . ALA A 1 97 ? -23.724 15.888 20.193 1.00 80.50 97 ALA A C 1
ATOM 744 O O . ALA A 1 97 ? -24.869 16.339 20.128 1.00 80.50 97 ALA A O 1
ATOM 745 N N . LYS A 1 98 ? -23.441 14.741 20.824 1.00 54.75 98 LYS A N 1
ATOM 746 C CA . LYS A 1 98 ? -24.341 14.028 21.739 1.00 54.75 98 LYS A CA 1
ATOM 747 C C . LYS A 1 98 ? -23.937 14.299 23.178 1.00 54.75 98 LYS A C 1
ATOM 749 O O . LYS A 1 98 ? -24.866 14.357 24.010 1.00 54.75 98 LYS A O 1
#

Nearest PDB structures (foldseek):
  4a5o-assembly2_C  TM=3.943E-01  e=8.870E-01  Pseudomonas aeruginosa PAO1

Secondary structure (DSSP, 8-state):
----SSTTTT--TT--HHHHHHHHHHHHHHHHHHHHHHHTTTS---EEE--SGGGGSTTHHHHHHHHHHHHT-EEE--TTGGGHHHHHHHHHHHHHT-

Foldseek 3Di:
DDDDPDQCPVPDPPDDPVRVVVSVLLVVLLVVLVVVLVVCPPVPAQEAEQAAPNCVDPCVVVNVVVSCVVSVGHYHYDVVRNCPVVVVVVVVVVVVVD

Organism: NCBI:txid408170

pLDDT: mean 93.91, std 6.38, range [54.5, 97.69]

InterPro domains:
  IPR043129 ATPase, nucleotide binding domain [SSF53067] (2-92)